Protein AF-A0A977MFZ1-F1 (afdb_monomer_lite)

Structure (mmCIF, N/CA/C/O backbone):
data_AF-A0A977MFZ1-F1
#
_entry.id   AF-A0A977MFZ1-F1
#
loop_
_atom_site.group_PDB
_atom_site.id
_atom_site.type_symbol
_atom_site.label_atom_id
_atom_site.label_alt_id
_atom_site.label_comp_id
_atom_site.label_asym_id
_atom_site.label_entity_id
_atom_site.label_seq_id
_atom_site.pdbx_PDB_ins_code
_atom_site.Cartn_x
_atom_site.Cartn_y
_atom_site.Cartn_z
_atom_site.occupancy
_atom_site.B_iso_or_equiv
_atom_site.auth_seq_id
_atom_site.auth_comp_id
_atom_site.auth_asym_id
_atom_site.auth_atom_id
_atom_site.pdbx_PDB_model_num
ATOM 1 N N . GLY A 1 1 ? 9.446 -11.225 -12.044 1.00 80.56 1 GLY A N 1
ATOM 2 C CA . GLY A 1 1 ? 9.513 -9.754 -11.935 1.00 80.56 1 GLY A CA 1
ATOM 3 C C . GLY A 1 1 ? 8.875 -9.137 -13.161 1.00 80.56 1 GLY A C 1
ATOM 4 O O . GLY A 1 1 ? 8.685 -9.856 -14.135 1.00 80.56 1 GLY A O 1
ATOM 5 N N . ALA A 1 2 ? 8.524 -7.855 -13.109 1.00 94.38 2 ALA A N 1
ATOM 6 C CA . ALA A 1 2 ? 7.912 -7.160 -14.239 1.00 94.38 2 ALA A CA 1
ATOM 7 C C . ALA A 1 2 ? 8.895 -6.961 -15.405 1.00 94.38 2 ALA A C 1
ATOM 9 O O . ALA A 1 2 ? 10.083 -6.736 -15.183 1.00 94.38 2 ALA A O 1
ATOM 10 N N . SER A 1 3 ? 8.384 -7.009 -16.637 1.00 96.19 3 SER A N 1
ATOM 11 C CA . SER A 1 3 ? 9.180 -6.825 -17.863 1.00 96.19 3 SER A CA 1
ATOM 12 C C . SER A 1 3 ? 9.312 -5.362 -18.298 1.00 96.19 3 SER A C 1
ATOM 14 O O . SER A 1 3 ? 10.151 -5.046 -19.135 1.00 96.19 3 SER A O 1
ATOM 16 N N . THR A 1 4 ? 8.490 -4.465 -17.749 1.00 98.00 4 THR A N 1
ATOM 17 C CA . THR A 1 4 ? 8.521 -3.023 -18.019 1.00 98.00 4 THR A CA 1
ATOM 18 C C . THR A 1 4 ? 8.229 -2.245 -16.741 1.00 98.00 4 THR A C 1
ATOM 20 O O . THR A 1 4 ? 7.669 -2.786 -15.785 1.00 98.00 4 THR A O 1
ATOM 23 N N . PHE A 1 5 ? 8.567 -0.955 -16.729 1.00 97.31 5 PHE A N 1
ATOM 24 C CA . PHE A 1 5 ? 8.213 -0.074 -15.616 1.00 97.31 5 PHE A CA 1
ATOM 25 C C . PHE A 1 5 ? 6.693 0.007 -15.407 1.00 97.31 5 PHE A C 1
ATOM 2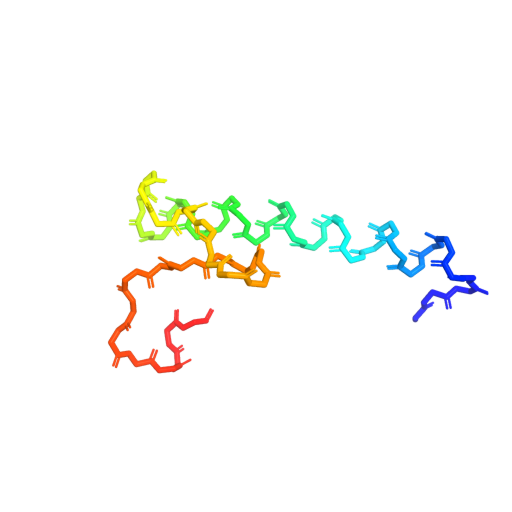7 O O . PHE A 1 5 ? 6.221 -0.061 -14.276 1.00 97.31 5 PHE A O 1
ATOM 34 N N . SER A 1 6 ? 5.913 0.080 -16.489 1.00 98.12 6 SER A N 1
ATOM 35 C CA . SER A 1 6 ? 4.448 0.091 -16.412 1.00 98.12 6 SER A CA 1
ATOM 36 C C . SER A 1 6 ? 3.896 -1.186 -15.778 1.00 98.12 6 SER A C 1
ATOM 38 O O . SER A 1 6 ? 3.023 -1.111 -14.917 1.00 98.12 6 SER A O 1
ATOM 40 N N . GLU A 1 7 ? 4.449 -2.348 -16.135 1.00 97.75 7 GLU A N 1
ATOM 41 C CA . GLU A 1 7 ? 4.087 -3.618 -15.500 1.00 97.75 7 GLU A CA 1
ATOM 42 C C . GLU A 1 7 ? 4.500 -3.652 -14.023 1.00 97.75 7 GLU A C 1
ATOM 44 O O . GLU A 1 7 ? 3.733 -4.120 -13.187 1.00 97.75 7 GLU A O 1
ATOM 49 N N . ALA A 1 8 ? 5.664 -3.096 -13.670 1.00 97.94 8 ALA A N 1
ATOM 50 C CA . ALA A 1 8 ? 6.105 -3.005 -12.278 1.00 97.94 8 ALA A CA 1
ATOM 51 C C . ALA A 1 8 ? 5.150 -2.144 -11.440 1.00 97.94 8 ALA A C 1
ATOM 53 O O . ALA A 1 8 ? 4.762 -2.541 -10.341 1.00 97.94 8 ALA A O 1
ATOM 54 N N . MET A 1 9 ? 4.721 -1.001 -11.981 1.00 97.56 9 MET A N 1
ATOM 55 C CA . MET A 1 9 ? 3.757 -0.111 -11.334 1.00 97.56 9 MET A CA 1
ATOM 56 C C . MET A 1 9 ? 2.382 -0.763 -11.181 1.00 97.56 9 MET A C 1
ATOM 58 O O . MET A 1 9 ? 1.774 -0.656 -10.115 1.00 97.56 9 MET A O 1
ATOM 62 N N . ARG A 1 10 ? 1.906 -1.482 -12.208 1.00 97.69 10 ARG A N 1
ATOM 63 C CA . ARG A 1 10 ? 0.656 -2.251 -12.137 1.00 97.69 10 ARG A CA 1
ATOM 64 C C . ARG A 1 10 ? 0.721 -3.292 -11.021 1.00 97.69 10 ARG A C 1
ATOM 66 O O . ARG A 1 10 ? -0.146 -3.304 -10.151 1.00 97.69 10 ARG A O 1
ATOM 73 N N . MET A 1 11 ? 1.782 -4.100 -11.001 1.00 97.75 11 MET A N 1
ATOM 74 C CA . MET A 1 11 ? 1.998 -5.109 -9.961 1.00 97.75 11 MET A CA 1
ATOM 75 C C . MET A 1 11 ? 2.058 -4.482 -8.560 1.00 97.75 11 MET A C 1
ATOM 77 O O . MET A 1 11 ? 1.430 -4.993 -7.636 1.00 97.75 11 MET A O 1
ATOM 81 N N . GLY A 1 12 ? 2.760 -3.355 -8.392 1.00 97.06 12 GLY A N 1
ATOM 82 C CA . GLY A 1 12 ? 2.821 -2.633 -7.116 1.00 97.06 12 GLY A CA 1
ATOM 83 C C . GLY A 1 12 ? 1.453 -2.127 -6.648 1.00 97.06 12 GLY A C 1
ATOM 84 O O . GLY A 1 12 ? 1.095 -2.302 -5.484 1.00 97.06 12 GLY A O 1
ATOM 85 N N . SER A 1 13 ? 0.652 -1.567 -7.560 1.00 96.88 13 SER A N 1
ATOM 86 C CA . SER A 1 13 ? -0.709 -1.102 -7.259 1.00 96.88 13 SER A CA 1
ATOM 87 C C . SER A 1 13 ? -1.646 -2.250 -6.871 1.00 96.88 13 SER A C 1
ATOM 89 O O . SER A 1 13 ? -2.408 -2.134 -5.910 1.00 96.88 13 SER A O 1
ATOM 91 N N . GLU A 1 14 ? -1.571 -3.381 -7.574 1.00 97.50 14 GLU A N 1
ATOM 92 C CA . GLU A 1 14 ? -2.357 -4.579 -7.262 1.00 97.50 14 GLU A CA 1
ATOM 93 C C . GLU A 1 14 ? -2.017 -5.124 -5.868 1.00 97.50 14 GLU A C 1
ATOM 95 O O . GLU A 1 14 ? -2.922 -5.392 -5.073 1.00 97.50 14 GLU A O 1
ATOM 100 N N . VAL A 1 15 ? -0.725 -5.209 -5.533 1.00 96.62 15 VAL A N 1
ATOM 101 C CA . VAL A 1 15 ? -0.261 -5.623 -4.200 1.00 96.62 15 VAL A CA 1
ATOM 102 C C . VAL A 1 15 ? -0.742 -4.651 -3.124 1.00 96.62 15 VAL A C 1
ATOM 104 O O . VAL A 1 15 ? -1.258 -5.094 -2.099 1.00 96.62 15 VAL A O 1
ATOM 107 N N . TYR A 1 16 ? -0.645 -3.341 -3.356 1.00 95.88 16 TYR A N 1
ATOM 108 C CA . TYR A 1 16 ? -1.105 -2.324 -2.410 1.00 95.88 16 TYR A CA 1
ATOM 109 C C . TYR A 1 16 ? -2.614 -2.436 -2.125 1.00 95.88 16 TYR A C 1
ATOM 111 O O . TYR A 1 16 ? -3.037 -2.469 -0.968 1.00 95.88 16 TYR A O 1
ATOM 119 N N . HIS A 1 17 ? -3.451 -2.585 -3.155 1.00 95.94 17 HIS A N 1
ATOM 120 C CA . HIS A 1 17 ? -4.892 -2.777 -2.960 1.00 95.94 17 HIS A CA 1
ATOM 121 C C . HIS A 1 17 ? -5.230 -4.107 -2.281 1.00 95.94 17 HIS A C 1
ATOM 123 O O . HIS A 1 17 ? -6.145 -4.166 -1.454 1.00 95.94 17 HIS A O 1
ATOM 129 N N . HIS A 1 18 ? -4.492 -5.174 -2.589 1.00 96.12 18 HIS A N 1
ATOM 130 C CA . HIS A 1 18 ? -4.665 -6.451 -1.910 1.00 96.12 18 HIS A CA 1
ATOM 131 C C . HIS A 1 18 ? -4.306 -6.348 -0.420 1.00 96.12 18 HIS A C 1
ATOM 133 O O . HIS A 1 18 ? -5.082 -6.779 0.437 1.00 96.12 18 HIS A O 1
ATOM 139 N N . LEU A 1 19 ? -3.187 -5.689 -0.106 1.00 94.12 19 LEU A N 1
ATOM 140 C CA . LEU A 1 19 ? -2.743 -5.423 1.259 1.00 94.12 19 LEU A CA 1
ATOM 141 C C . LEU A 1 19 ? -3.785 -4.616 2.044 1.00 94.12 19 LEU A C 1
ATOM 143 O O . LEU A 1 19 ? -4.095 -4.974 3.180 1.00 94.12 19 LEU A O 1
ATOM 147 N N . LYS A 1 20 ? -4.414 -3.608 1.424 1.00 91.81 20 LYS A N 1
ATOM 148 C CA . LYS A 1 20 ? -5.524 -2.852 2.030 1.00 91.81 20 LYS A CA 1
ATOM 149 C C . LYS A 1 20 ? -6.635 -3.765 2.542 1.00 91.81 20 LYS A C 1
ATOM 151 O O . LYS A 1 20 ? -7.119 -3.595 3.659 1.00 91.81 20 LYS A O 1
ATOM 156 N N . ASN A 1 21 ? -7.045 -4.738 1.728 1.00 93.44 21 ASN A N 1
ATOM 157 C CA . ASN A 1 21 ? -8.120 -5.664 2.078 1.00 93.44 21 ASN A CA 1
ATOM 158 C C . ASN A 1 21 ? -7.718 -6.592 3.229 1.00 93.44 21 ASN A C 1
ATOM 160 O O . ASN A 1 21 ? -8.535 -6.849 4.115 1.00 93.44 21 ASN A O 1
ATOM 164 N N . ILE A 1 22 ? -6.466 -7.061 3.244 1.00 92.69 22 ILE A N 1
ATOM 165 C CA . ILE A 1 22 ? -5.928 -7.881 4.337 1.00 92.69 22 ILE A CA 1
ATOM 166 C C . ILE A 1 22 ? -5.899 -7.080 5.641 1.00 92.69 22 ILE A C 1
ATOM 168 O O . ILE A 1 22 ? -6.435 -7.542 6.648 1.00 92.69 22 ILE A O 1
ATOM 172 N N . ILE A 1 23 ? -5.333 -5.871 5.616 1.00 88.81 23 ILE A N 1
ATOM 173 C CA . ILE A 1 23 ? -5.233 -4.995 6.788 1.00 88.81 23 ILE A CA 1
ATOM 174 C C . ILE A 1 23 ? -6.624 -4.672 7.332 1.00 88.81 23 ILE A C 1
ATOM 176 O O . ILE A 1 23 ? -6.878 -4.856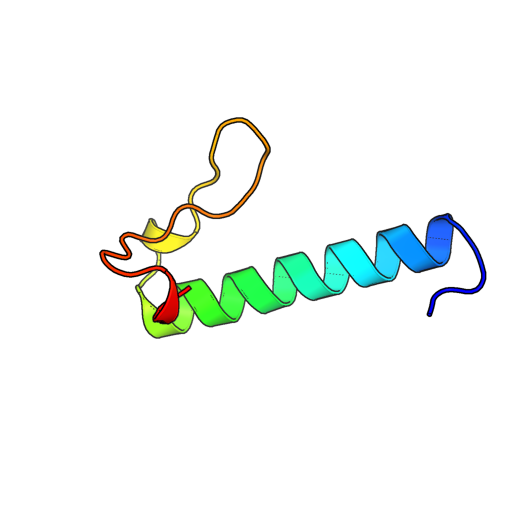 8.521 1.00 88.81 23 ILE A O 1
ATOM 180 N N . LYS A 1 24 ? -7.556 -4.291 6.454 1.00 88.62 24 LYS A N 1
ATOM 181 C CA . LYS A 1 24 ? -8.953 -4.041 6.818 1.00 88.62 24 LYS A CA 1
ATOM 182 C C . LYS A 1 24 ? -9.601 -5.246 7.499 1.00 88.62 24 LYS A C 1
ATOM 184 O O . LYS A 1 24 ? -10.335 -5.090 8.471 1.00 88.62 24 LYS A O 1
ATOM 189 N N . LYS A 1 25 ? -9.348 -6.450 6.982 1.00 89.75 25 LYS A N 1
ATOM 190 C CA . LYS A 1 25 ? -9.901 -7.695 7.524 1.00 89.75 25 LYS A CA 1
ATOM 191 C C . LYS A 1 25 ? -9.285 -8.065 8.877 1.00 89.75 25 LYS A C 1
ATOM 193 O O . LYS A 1 25 ? -9.999 -8.589 9.723 1.00 89.75 25 LYS A O 1
ATOM 198 N N . LYS A 1 26 ? -7.985 -7.818 9.072 1.00 87.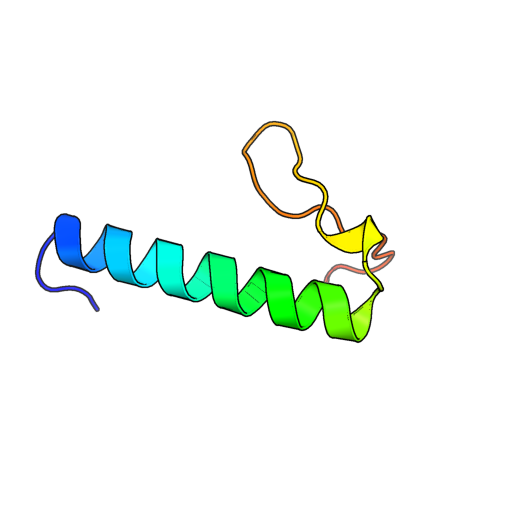62 26 LYS A N 1
ATOM 199 C CA . LYS A 1 26 ? -7.236 -8.205 10.281 1.00 87.62 26 LYS A CA 1
ATOM 200 C C . LYS A 1 26 ? -7.379 -7.192 11.422 1.00 87.62 26 LYS A C 1
ATOM 202 O O . LYS A 1 26 ? -7.486 -7.600 12.571 1.00 87.62 26 LYS A O 1
ATOM 207 N N . PHE A 1 27 ? -7.407 -5.898 11.107 1.00 86.81 27 PHE A N 1
ATOM 208 C CA . PHE A 1 27 ? -7.317 -4.809 12.087 1.00 86.81 27 PHE A CA 1
ATOM 209 C C . PHE A 1 27 ? -8.491 -3.814 12.027 1.00 86.81 27 PHE A C 1
ATOM 211 O O . PHE A 1 27 ? -8.480 -2.806 12.729 1.0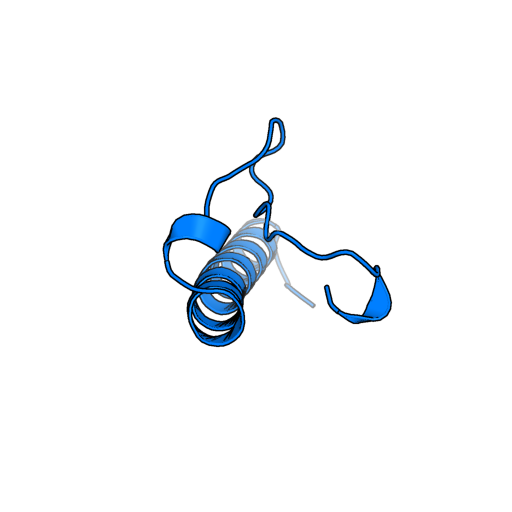0 86.81 27 PHE A O 1
ATOM 218 N N . GLY A 1 28 ? -9.505 -4.068 11.196 1.00 82.50 28 GLY A N 1
ATOM 219 C CA . GLY A 1 28 ? -10.695 -3.221 11.082 1.00 82.50 28 GLY A CA 1
ATOM 220 C C . GLY A 1 28 ? -10.574 -2.090 10.055 1.00 82.50 28 GLY A C 1
ATOM 221 O O . GLY A 1 28 ? -9.524 -1.859 9.456 1.00 82.50 28 GLY A O 1
ATOM 222 N N . LEU A 1 29 ? -11.697 -1.399 9.819 1.00 77.19 29 LEU A N 1
ATOM 223 C CA . LEU A 1 29 ? -11.851 -0.391 8.760 1.00 77.19 29 LEU A CA 1
ATOM 224 C C . LEU A 1 29 ? -10.857 0.776 8.896 1.00 77.19 29 LEU A C 1
ATOM 226 O O . LEU A 1 29 ? -10.256 1.187 7.899 1.00 77.19 29 LEU A O 1
ATOM 230 N N . ASP A 1 30 ? -10.646 1.234 10.129 1.00 79.69 30 ASP A N 1
ATOM 231 C CA . ASP A 1 30 ? -9.838 2.416 10.453 1.00 79.69 30 ASP A CA 1
ATOM 232 C C . ASP A 1 30 ? -8.333 2.181 10.248 1.00 79.69 30 ASP A C 1
ATOM 234 O O . ASP A 1 30 ? -7.568 3.120 10.046 1.00 79.69 30 ASP A O 1
ATOM 238 N N . SER A 1 31 ? -7.910 0.916 10.178 1.00 79.50 31 SER A N 1
ATOM 239 C CA . SER A 1 31 ? -6.509 0.517 9.997 1.00 79.50 31 SER A CA 1
ATOM 240 C C . SER A 1 31 ? -5.992 0.675 8.560 1.00 79.50 31 SER A C 1
ATOM 242 O O . SER A 1 31 ? -4.863 0.299 8.264 1.00 79.50 31 SER A O 1
ATOM 244 N N . THR A 1 32 ? -6.805 1.218 7.646 1.00 84.50 32 THR A N 1
ATOM 245 C CA . THR A 1 32 ? -6.416 1.500 6.249 1.00 84.50 32 THR A CA 1
ATOM 246 C C . THR A 1 32 ? -6.194 2.983 5.950 1.00 84.50 32 THR A C 1
ATOM 248 O O . THR A 1 32 ? -6.114 3.363 4.779 1.00 84.50 32 THR A O 1
ATOM 251 N N . ALA A 1 33 ? -6.087 3.819 6.987 1.00 88.31 33 ALA A N 1
ATOM 252 C CA . ALA A 1 33 ? -5.582 5.181 6.850 1.00 88.31 33 ALA A CA 1
ATOM 253 C C . ALA A 1 33 ? -4.142 5.176 6.307 1.00 88.31 33 ALA A C 1
ATOM 255 O O . ALA A 1 33 ? -3.406 4.203 6.494 1.00 88.31 33 ALA A O 1
ATOM 256 N N . VAL A 1 34 ? -3.760 6.251 5.618 1.00 90.56 34 VAL A N 1
ATOM 257 C CA . VAL A 1 34 ? -2.441 6.389 4.988 1.00 90.56 34 VAL A CA 1
ATOM 258 C C . VAL A 1 34 ? -1.556 7.352 5.776 1.00 90.56 34 VAL A C 1
ATOM 260 O O . VAL A 1 34 ? -2.047 8.364 6.271 1.00 90.56 34 VAL A O 1
ATOM 263 N N . GLY A 1 35 ? -0.271 7.024 5.901 1.00 87.25 35 GLY A N 1
ATOM 264 C CA . GLY A 1 35 ? 0.753 7.924 6.441 1.00 87.25 35 GLY A CA 1
ATOM 265 C C . GLY A 1 35 ? 1.301 8.892 5.388 1.00 87.25 35 GLY A C 1
ATOM 266 O O . GLY A 1 35 ? 0.834 8.913 4.249 1.00 87.25 35 GLY A O 1
ATOM 267 N N . ASP A 1 36 ? 2.336 9.647 5.753 1.00 89.25 36 ASP A N 1
ATOM 268 C CA . ASP A 1 36 ? 2.880 10.750 4.941 1.00 89.25 36 ASP A CA 1
ATOM 269 C C . ASP A 1 36 ? 3.399 10.316 3.558 1.00 89.25 36 ASP A C 1
ATOM 271 O O . ASP A 1 36 ? 3.314 11.070 2.592 1.00 89.25 36 ASP A O 1
ATOM 275 N N . GLU A 1 37 ? 3.873 9.073 3.434 1.00 91.56 37 GLU A N 1
ATOM 276 C CA . GLU A 1 37 ? 4.354 8.488 2.172 1.00 91.56 37 GLU A CA 1
ATOM 277 C C . GLU A 1 37 ? 3.312 7.582 1.483 1.00 91.56 37 GLU A C 1
ATOM 279 O O . GLU A 1 37 ? 3.617 6.874 0.524 1.00 91.56 37 GLU A O 1
ATOM 284 N N . GLY A 1 38 ? 2.066 7.565 1.967 1.00 88.25 38 GLY A N 1
ATOM 285 C CA . GLY A 1 38 ? 0.963 6.813 1.355 1.00 88.25 38 GLY A CA 1
ATOM 286 C C . GLY A 1 38 ? 0.852 5.339 1.769 1.00 88.25 38 GLY A C 1
ATOM 287 O O . GLY A 1 38 ? -0.078 4.653 1.339 1.00 88.25 38 GLY A O 1
ATOM 288 N N . GLY A 1 39 ? 1.750 4.828 2.616 1.00 89.81 39 GLY A N 1
ATOM 289 C CA . GLY A 1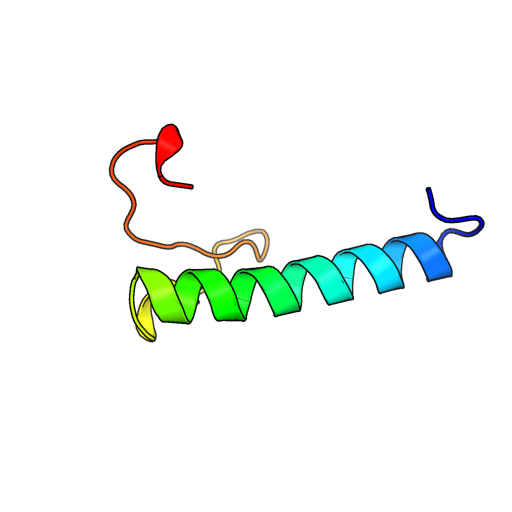 39 ? 1.640 3.488 3.210 1.00 89.81 39 GLY A CA 1
ATOM 290 C C . GLY A 1 39 ? 0.484 3.383 4.213 1.00 89.81 39 GLY A C 1
ATOM 291 O O . GLY A 1 39 ? 0.117 4.378 4.833 1.00 89.81 39 GLY A O 1
ATOM 292 N N . PHE A 1 40 ? -0.093 2.189 4.388 1.00 90.00 40 PHE A N 1
ATOM 293 C CA . PHE A 1 40 ? -1.134 1.975 5.402 1.00 90.00 40 PHE A CA 1
ATOM 294 C C . PHE A 1 40 ? -0.562 2.050 6.819 1.00 90.00 40 PHE A C 1
ATOM 296 O O . PHE A 1 40 ? 0.533 1.550 7.068 1.00 90.00 40 PHE A O 1
ATOM 303 N N . ALA A 1 41 ? -1.338 2.612 7.745 1.00 86.25 41 ALA A N 1
ATOM 304 C CA . ALA A 1 41 ? -0.972 2.776 9.149 1.00 86.25 41 ALA A CA 1
ATOM 305 C C . ALA A 1 41 ? -1.900 1.967 10.082 1.00 86.25 41 ALA A C 1
ATOM 307 O O . ALA A 1 41 ? -2.716 2.550 10.802 1.00 86.25 41 ALA A O 1
ATOM 308 N N . PRO A 1 42 ? -1.829 0.620 10.075 1.00 82.19 42 PRO A N 1
ATOM 309 C CA . PRO A 1 42 ? -2.543 -0.188 11.055 1.00 82.19 42 PRO A CA 1
ATOM 310 C C . PRO A 1 42 ? -1.944 0.007 12.453 1.00 82.19 42 PRO A C 1
ATOM 312 O O . PRO A 1 42 ? -0.736 0.187 12.603 1.00 82.19 42 PRO A O 1
ATOM 315 N N . ASN A 1 43 ? -2.776 -0.072 13.492 1.00 77.81 43 ASN A N 1
ATOM 316 C CA . ASN A 1 43 ? -2.308 0.001 14.877 1.00 77.81 43 ASN A CA 1
ATOM 317 C C . ASN A 1 43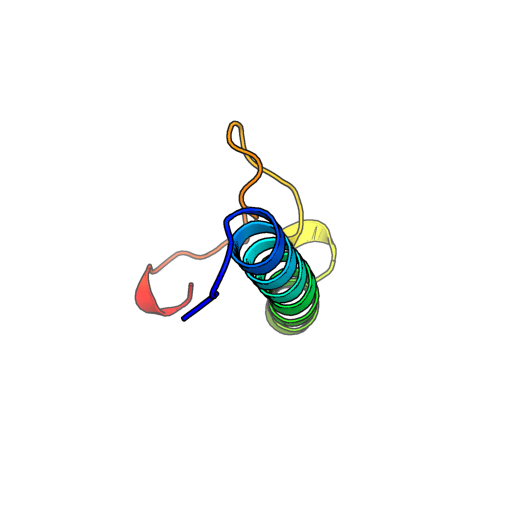 ? -1.662 -1.332 15.296 1.00 77.81 43 ASN A C 1
ATOM 319 O O . ASN A 1 43 ? -2.303 -2.186 15.912 1.00 77.81 43 ASN A O 1
ATOM 323 N N . ILE A 1 44 ? -0.405 -1.526 14.901 1.00 78.19 44 ILE A N 1
ATOM 324 C CA . ILE A 1 44 ? 0.409 -2.696 15.232 1.00 78.19 44 ILE A CA 1
ATOM 325 C C . ILE A 1 44 ? 1.485 -2.325 16.255 1.00 78.19 44 ILE A C 1
ATOM 327 O O . ILE A 1 44 ? 2.179 -1.322 16.122 1.00 78.19 44 ILE A O 1
ATOM 331 N N . LEU A 1 45 ? 1.629 -3.153 17.291 1.00 75.19 45 LEU A N 1
ATOM 332 C CA . LEU A 1 45 ? 2.602 -2.944 18.373 1.00 75.19 45 LEU A CA 1
ATOM 333 C C . LEU A 1 45 ? 3.934 -3.670 18.122 1.00 75.19 45 LEU A C 1
ATOM 335 O O . LEU A 1 45 ? 4.922 -3.404 18.803 1.00 75.19 45 LEU A O 1
ATOM 339 N N . ASN A 1 46 ? 3.967 -4.601 17.164 1.00 73.88 46 ASN A N 1
ATOM 340 C CA . ASN A 1 46 ? 5.132 -5.413 16.835 1.00 73.88 46 ASN A CA 1
ATOM 341 C C . ASN A 1 46 ? 5.285 -5.529 15.316 1.00 73.88 46 ASN A C 1
ATOM 343 O O . ASN A 1 46 ? 4.331 -5.845 14.610 1.00 73.88 46 ASN A O 1
ATOM 347 N N . ASN A 1 47 ? 6.507 -5.348 14.816 1.00 76.00 47 ASN A N 1
ATOM 348 C CA . ASN A 1 47 ? 6.818 -5.442 13.388 1.00 76.00 47 ASN A CA 1
ATOM 349 C C . ASN A 1 47 ? 6.508 -6.818 12.786 1.00 76.00 47 ASN A C 1
ATOM 351 O O . ASN A 1 47 ? 6.294 -6.911 11.587 1.00 76.00 47 ASN A O 1
ATOM 355 N N . LYS A 1 48 ? 6.481 -7.889 13.592 1.00 75.25 48 LYS A N 1
ATOM 356 C CA . LYS A 1 48 ? 6.095 -9.228 13.112 1.00 75.25 48 LYS A CA 1
ATOM 357 C C . LYS A 1 48 ? 4.611 -9.342 12.754 1.00 75.25 48 LYS A C 1
ATOM 359 O O . LYS A 1 48 ? 4.232 -10.301 12.089 1.00 75.25 48 LYS A O 1
ATOM 364 N N . ASP A 1 49 ? 3.789 -8.410 13.233 1.00 67.19 49 ASP A N 1
ATOM 365 C CA . ASP A 1 49 ? 2.350 -8.391 12.979 1.00 67.19 49 ASP A CA 1
ATOM 366 C C . ASP A 1 49 ? 1.967 -7.550 11.750 1.00 67.19 49 ASP A C 1
ATOM 368 O O . ASP A 1 49 ? 0.807 -7.650 11.317 1.00 67.19 49 ASP A O 1
ATOM 372 N N . ALA A 1 50 ? 2.928 -6.779 11.212 1.00 62.41 50 ALA A N 1
ATOM 373 C CA . ALA A 1 50 ? 2.877 -6.103 9.911 1.00 62.41 50 ALA A CA 1
ATOM 374 C C . ALA A 1 50 ? 2.933 -7.123 8.766 1.00 62.41 50 ALA A C 1
ATOM 376 O O . ALA A 1 50 ? 2.096 -7.003 7.843 1.00 62.41 50 ALA A O 1
#

Organism: NCBI:txid2680713

Sequence (50 aa):
GASTFSEAMRMGSEVYHHLKNIIKKKFGLDSTAVGDEGGFAPNILNNKDA

Foldseek 3Di:
DDPDPVRVVVVVVVVQVVVLVVQCVPQNDQQQDADPVGHTHGPDPDPVVD

pLDDT: mean 88.31, std 8.8, range [62.41, 98.12]

Secondary structure (DSSP, 8-state):
--SSHHHHHHHHHHHHHHHHHHHHHHH-GGGG-B-TTS-B----SSGGG-

InterPro domains:
  IPR000941 Enolase [PTHR11902] (1-50)
  IPR020810 Enolase, C-terminal TIM barrel domain [PF00113] (1-50)
  IPR036849 Enolase-like, C-terminal domain superfamily [G3DSA:3.20.20.120] (1-50)
  IPR036849 Enolase-like, C-terminal domain superfamily [SSF51604] (1-50)

Radius of gyration: 12.69 Å; chains: 1; bounding box: 21×20×36 Å